Protein AF-A0A5S9MCF5-F1 (afdb_monomer_lite)

Organism: Bacillus safensis (NCBI:txid561879)

Foldseek 3Di:
DDDQEAEEEAVCVPPDPVVSVVVLVVVVVCVVVNRHYHYHHPPVVSVVVND

InterPro domains:
  IPR003959 ATPase, AAA-type, core [PF13304] (3-44)
  IPR027417 P-loop containing nucleoside triphosphate hydrolase [G3DSA:3.40.50.300] (1-51)
  IPR027417 P-loop containing nucleoside triphosphate hydrolase [SSF52540] (2-48)
  IPR050086 Methionine import ATP-binding protein MetN-like [PTHR43166] (1-49)

Secondary structure (DSSP, 8-state):
---SEEEEESTTTTS-HHHHHHHHHHHHHHHHTT-EEEEE-S-HHHHHH--

Sequence (51 aa):
MTPDIMLFDEPTSALDPEMVKEVLEVMKELAQSGMTLVIVTHEMGFAKRSG

Radius of gyration: 11.01 Å; chains: 1; bounding box: 31×22×23 Å

Structure (mmCIF, N/CA/C/O backbone):
data_AF-A0A5S9MCF5-F1
#
_entry.id   AF-A0A5S9MCF5-F1
#
loop_
_atom_site.group_PDB
_atom_site.id
_atom_site.type_symbol
_atom_site.label_atom_id
_atom_site.label_alt_id
_atom_site.label_comp_id
_atom_site.label_asym_id
_atom_site.label_entity_id
_atom_site.label_seq_id
_atom_site.pdbx_PDB_ins_code
_atom_site.Cartn_x
_atom_site.Cartn_y
_atom_site.Cartn_z
_atom_site.occupancy
_atom_site.B_iso_or_equiv
_atom_site.auth_seq_id
_atom_site.auth_comp_id
_atom_site.auth_asym_id
_atom_site.auth_atom_id
_atom_site.pdbx_PDB_model_num
ATOM 1 N N . MET A 1 1 ? -17.296 13.712 1.922 1.00 56.09 1 MET A N 1
ATOM 2 C CA . MET A 1 1 ? -17.482 12.250 1.880 1.00 56.09 1 MET A CA 1
ATOM 3 C C . MET A 1 1 ? -16.104 11.639 1.777 1.00 56.09 1 MET A C 1
ATOM 5 O O . MET A 1 1 ? -15.395 11.962 0.834 1.00 56.09 1 MET A O 1
ATOM 9 N N . THR A 1 2 ? -15.697 10.866 2.774 1.00 70.00 2 THR A N 1
ATOM 10 C CA . THR A 1 2 ? -14.502 10.016 2.717 1.00 70.00 2 THR A CA 1
ATOM 11 C C . THR A 1 2 ? -14.934 8.652 2.180 1.00 70.00 2 THR A C 1
ATOM 13 O O . THR A 1 2 ? -15.936 8.138 2.674 1.00 70.00 2 THR A O 1
ATOM 16 N N . PRO A 1 3 ? -14.273 8.109 1.146 1.00 82.56 3 PRO A N 1
ATOM 17 C CA . PRO A 1 3 ? -14.638 6.810 0.590 1.00 82.56 3 PRO A CA 1
ATOM 18 C C . PRO A 1 3 ? -14.344 5.690 1.595 1.00 82.56 3 PRO A C 1
ATOM 20 O O . PRO A 1 3 ? -13.378 5.782 2.346 1.00 82.56 3 PRO A O 1
ATOM 23 N N . ASP A 1 4 ? -15.154 4.631 1.583 1.00 83.31 4 ASP A N 1
ATOM 24 C CA . ASP A 1 4 ? -14.946 3.455 2.443 1.00 83.31 4 ASP A CA 1
ATOM 25 C C . ASP A 1 4 ? -13.775 2.576 1.962 1.00 83.31 4 ASP A C 1
ATOM 27 O O . ASP A 1 4 ? -13.174 1.833 2.740 1.00 83.31 4 ASP A O 1
ATOM 31 N N . ILE A 1 5 ? -13.459 2.647 0.661 1.00 89.56 5 ILE A N 1
ATOM 32 C CA . ILE A 1 5 ? -12.420 1.851 0.001 1.00 89.56 5 ILE A CA 1
ATOM 33 C C . ILE A 1 5 ? -11.630 2.734 -0.965 1.00 89.56 5 ILE A C 1
ATOM 35 O O . ILE A 1 5 ? -12.209 3.466 -1.769 1.00 89.56 5 ILE A O 1
ATOM 39 N N . MET A 1 6 ? -10.304 2.607 -0.928 1.00 90.75 6 MET A N 1
ATOM 40 C CA . MET A 1 6 ? -9.382 3.234 -1.873 1.00 90.75 6 MET A CA 1
ATOM 41 C C . MET A 1 6 ? -8.750 2.168 -2.772 1.00 90.75 6 MET A C 1
ATOM 43 O O . MET A 1 6 ? -8.128 1.229 -2.274 1.00 90.75 6 MET A O 1
ATOM 47 N N . LEU A 1 7 ? -8.904 2.316 -4.090 1.00 92.69 7 LEU A N 1
ATOM 48 C CA . LEU A 1 7 ? -8.347 1.400 -5.087 1.00 92.69 7 LEU A CA 1
ATOM 49 C C . LEU A 1 7 ? -7.161 2.059 -5.798 1.00 92.69 7 LEU A C 1
ATOM 51 O O . LEU A 1 7 ? -7.297 3.160 -6.329 1.00 92.69 7 LEU A O 1
ATOM 55 N N . PHE A 1 8 ? -6.019 1.382 -5.822 1.00 92.06 8 PHE A N 1
ATOM 56 C CA . PHE A 1 8 ? -4.805 1.838 -6.491 1.00 92.06 8 PHE A CA 1
ATOM 57 C C . PHE A 1 8 ? -4.387 0.826 -7.551 1.00 92.06 8 PHE A C 1
ATOM 59 O O . PHE A 1 8 ? -4.255 -0.360 -7.246 1.00 92.06 8 PHE A O 1
ATOM 66 N N . ASP A 1 9 ? -4.147 1.302 -8.770 1.00 91.50 9 ASP A N 1
ATOM 67 C CA . ASP A 1 9 ? -3.649 0.484 -9.872 1.00 91.50 9 ASP A CA 1
ATOM 68 C C . ASP A 1 9 ? -2.191 0.847 -10.165 1.00 91.50 9 ASP A C 1
ATOM 70 O O . ASP A 1 9 ? -1.902 1.957 -10.606 1.00 91.50 9 ASP A O 1
ATOM 74 N N . GLU A 1 10 ? -1.274 -0.048 -9.804 1.00 91.69 10 GLU A N 1
ATOM 75 C CA . GLU A 1 10 ? 0.180 0.102 -9.936 1.00 91.69 10 GLU A CA 1
ATOM 76 C C . GLU A 1 10 ? 0.742 1.491 -9.550 1.00 91.69 10 GLU A C 1
ATOM 78 O O . GLU A 1 10 ? 1.457 2.120 -10.340 1.00 91.69 10 GLU A O 1
ATOM 83 N N . PRO A 1 11 ? 0.499 1.976 -8.315 1.00 89.00 11 PRO A N 1
ATOM 84 C CA . PRO A 1 11 ? 0.789 3.360 -7.913 1.00 89.00 11 PRO A CA 1
ATOM 85 C C . PRO A 1 11 ? 2.283 3.727 -7.908 1.00 89.00 11 PRO A C 1
ATOM 87 O O . PRO A 1 11 ? 2.630 4.898 -7.782 1.00 89.00 11 PRO A O 1
ATOM 90 N N . THR A 1 12 ? 3.170 2.739 -8.024 1.00 90.94 12 THR A N 1
ATOM 91 C CA . THR A 1 12 ? 4.628 2.897 -7.946 1.00 90.94 12 THR A CA 1
ATOM 92 C C . THR A 1 12 ? 5.351 2.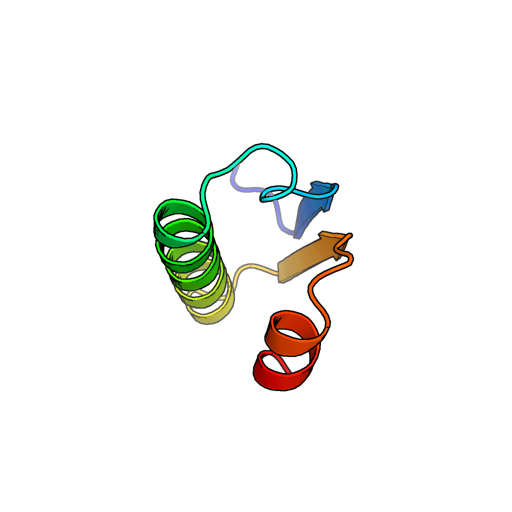606 -9.264 1.00 90.94 12 THR A C 1
ATOM 94 O O . THR A 1 12 ? 6.570 2.728 -9.313 1.00 90.94 12 THR A O 1
ATOM 97 N N . SER A 1 13 ? 4.635 2.228 -10.330 1.00 87.06 13 SER A N 1
ATOM 98 C CA . SER A 1 13 ? 5.215 1.732 -11.596 1.00 87.06 13 SER A CA 1
ATOM 99 C C . SER A 1 13 ? 6.131 2.725 -12.322 1.00 87.06 13 SER A C 1
ATOM 101 O O . SER A 1 13 ? 7.051 2.312 -13.023 1.00 87.06 13 SER A O 1
ATOM 103 N N . ALA A 1 14 ? 5.897 4.028 -12.149 1.00 88.62 14 ALA A N 1
ATOM 104 C CA . ALA A 1 14 ? 6.653 5.101 -12.796 1.00 88.62 14 ALA A CA 1
ATOM 105 C C . ALA A 1 14 ? 7.587 5.860 -11.838 1.00 88.62 14 ALA A C 1
ATOM 107 O O . ALA A 1 14 ? 8.087 6.928 -12.189 1.00 88.62 14 ALA A O 1
ATOM 108 N N . LEU A 1 15 ? 7.778 5.355 -10.617 1.00 88.19 15 LEU A 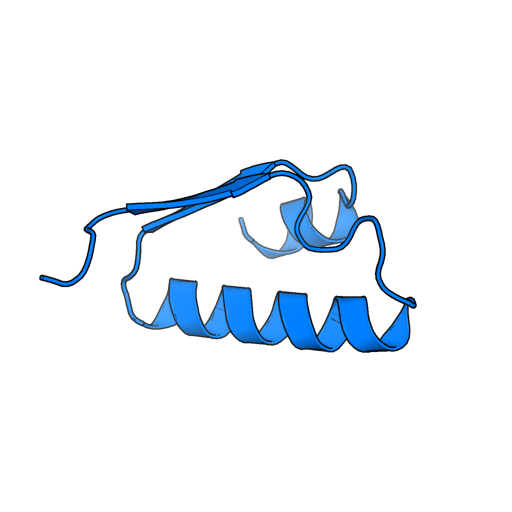N 1
ATOM 109 C CA . LEU A 1 15 ? 8.566 6.029 -9.591 1.00 88.19 15 LEU A CA 1
ATOM 110 C C . LEU A 1 15 ? 9.960 5.425 -9.472 1.00 88.19 15 LEU A C 1
ATOM 112 O O . LEU A 1 15 ? 10.148 4.213 -9.584 1.00 88.19 15 LEU A O 1
ATOM 116 N N . ASP A 1 16 ? 10.929 6.281 -9.160 1.00 91.50 16 ASP A N 1
ATOM 117 C CA . ASP A 1 16 ? 12.265 5.837 -8.793 1.00 91.50 16 ASP A CA 1
ATOM 118 C C . ASP A 1 16 ? 12.228 5.004 -7.497 1.00 91.50 16 ASP A C 1
ATOM 120 O O . ASP A 1 16 ? 11.417 5.288 -6.608 1.00 91.50 16 ASP A O 1
ATOM 124 N N . PRO A 1 17 ? 13.133 4.021 -7.317 1.00 85.94 17 PRO A N 1
ATOM 125 C CA . PRO A 1 17 ? 13.113 3.099 -6.175 1.00 85.94 17 PRO A CA 1
ATOM 126 C C . PRO A 1 17 ? 13.094 3.754 -4.784 1.00 85.94 17 PRO A C 1
ATOM 128 O O . PRO A 1 17 ? 12.626 3.145 -3.820 1.00 85.94 17 PRO A O 1
ATOM 131 N N . GLU A 1 18 ? 13.621 4.973 -4.654 1.00 90.00 18 GLU A N 1
ATOM 132 C CA . GLU A 1 18 ? 13.560 5.750 -3.412 1.00 90.00 18 GLU A CA 1
ATOM 133 C C . GLU A 1 18 ? 12.135 6.236 -3.127 1.00 90.00 18 GLU A C 1
ATOM 135 O O . GLU A 1 18 ? 11.600 5.957 -2.054 1.00 90.00 18 GLU A O 1
ATOM 140 N N . MET A 1 19 ? 11.481 6.848 -4.118 1.00 89.38 19 MET A N 1
ATOM 141 C CA . MET A 1 19 ? 10.100 7.326 -4.002 1.00 89.38 19 MET A CA 1
ATOM 142 C C . MET A 1 19 ? 9.097 6.182 -3.843 1.00 89.38 19 MET A C 1
ATOM 144 O O . MET A 1 19 ? 8.095 6.337 -3.146 1.00 89.38 19 MET A O 1
ATOM 148 N N . VAL A 1 20 ? 9.380 5.004 -4.415 1.00 89.31 20 VAL A N 1
ATOM 149 C CA . VAL A 1 20 ? 8.581 3.790 -4.175 1.00 89.31 20 VAL A CA 1
ATOM 150 C C . VAL A 1 20 ? 8.449 3.534 -2.673 1.00 89.31 20 VAL A C 1
ATOM 152 O O . VAL A 1 20 ? 7.347 3.303 -2.189 1.00 89.31 20 VAL A O 1
ATOM 155 N N . LYS A 1 21 ? 9.545 3.610 -1.906 1.00 86.69 21 LYS A N 1
ATOM 156 C CA . LYS A 1 21 ? 9.497 3.360 -0.457 1.00 86.69 21 LYS A CA 1
ATOM 157 C C . LYS A 1 21 ? 8.607 4.367 0.261 1.00 86.69 21 LYS A C 1
ATOM 159 O O . LYS A 1 21 ? 7.809 3.952 1.094 1.00 86.69 21 LYS A O 1
ATOM 164 N N . GLU A 1 22 ? 8.719 5.647 -0.080 1.00 90.94 22 GLU A N 1
ATOM 165 C CA . GLU A 1 22 ? 7.913 6.709 0.531 1.00 90.94 22 GLU A CA 1
ATOM 166 C C . GLU A 1 22 ? 6.418 6.490 0.287 1.00 90.94 22 GLU A C 1
ATOM 168 O O . GLU A 1 22 ? 5.627 6.515 1.229 1.00 90.94 22 GLU A O 1
ATOM 173 N N . VAL A 1 23 ? 6.030 6.175 -0.953 1.00 90.88 23 VAL A N 1
ATOM 174 C CA . VAL A 1 23 ? 4.629 5.881 -1.290 1.00 90.88 23 VAL A CA 1
ATOM 175 C C . VAL A 1 23 ? 4.123 4.661 -0.526 1.00 90.88 23 VAL A C 1
ATOM 177 O O . VAL A 1 23 ? 3.029 4.697 0.035 1.00 90.88 23 VAL A O 1
ATOM 180 N N . LEU A 1 24 ? 4.917 3.591 -0.450 1.00 87.50 24 LEU A N 1
ATOM 181 C CA . LEU A 1 24 ? 4.519 2.387 0.277 1.00 87.50 24 LEU A CA 1
ATOM 182 C C . LEU A 1 24 ? 4.361 2.632 1.786 1.00 87.50 24 LEU A C 1
ATOM 184 O O . LEU A 1 24 ? 3.490 2.012 2.395 1.00 87.50 24 LEU A O 1
ATOM 188 N N . GLU A 1 25 ? 5.164 3.508 2.39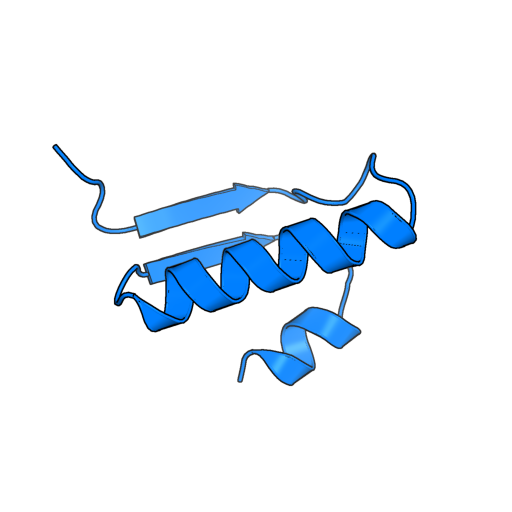4 1.00 90.12 25 GLU A N 1
ATOM 189 C CA . GLU A 1 25 ? 4.981 3.891 3.801 1.00 90.12 25 GLU A CA 1
ATOM 190 C C . GLU A 1 25 ? 3.685 4.685 4.006 1.00 90.12 25 GLU A C 1
ATOM 192 O O . GLU A 1 25 ? 2.888 4.322 4.870 1.00 90.12 25 GLU A O 1
ATOM 197 N N . VAL A 1 26 ? 3.383 5.660 3.143 1.00 91.00 26 VAL A N 1
ATOM 198 C CA . VAL A 1 26 ? 2.107 6.401 3.203 1.00 91.00 26 VAL A CA 1
ATOM 199 C C . VAL A 1 26 ? 0.907 5.458 3.061 1.00 91.00 26 VAL A C 1
ATOM 201 O O . VAL A 1 26 ? -0.080 5.575 3.787 1.00 91.00 26 VAL A O 1
ATOM 204 N N . MET A 1 27 ? 0.978 4.472 2.162 1.00 89.69 27 MET A N 1
ATOM 205 C CA . MET A 1 27 ? -0.095 3.484 1.998 1.00 89.69 27 MET A CA 1
ATOM 206 C C . MET A 1 27 ? -0.311 2.630 3.254 1.00 89.69 27 MET A C 1
ATOM 208 O O . MET A 1 27 ? -1.454 2.302 3.579 1.00 89.69 27 MET A O 1
ATOM 212 N N . LYS A 1 28 ? 0.759 2.284 3.983 1.00 87.94 28 LYS A N 1
ATOM 213 C CA . LYS A 1 28 ? 0.648 1.569 5.264 1.00 87.94 28 LYS A CA 1
ATOM 214 C C . LYS A 1 28 ? 0.015 2.435 6.342 1.00 87.94 28 LYS A C 1
ATOM 216 O O . LYS A 1 28 ? -0.831 1.936 7.077 1.00 87.94 28 LYS A O 1
ATOM 221 N N . GLU A 1 29 ? 0.392 3.707 6.434 1.00 91.25 29 GLU A N 1
ATOM 222 C CA . GLU A 1 29 ? -0.214 4.646 7.384 1.00 91.25 29 GLU A CA 1
ATOM 223 C C . GLU A 1 29 ? -1.718 4.796 7.124 1.00 91.25 29 GLU A C 1
ATOM 225 O O . GLU A 1 29 ? -2.528 4.733 8.051 1.00 91.25 29 GLU A O 1
ATOM 230 N N . LEU A 1 30 ? -2.114 4.892 5.850 1.00 89.12 30 LEU A N 1
ATOM 231 C CA . LEU A 1 30 ? -3.522 4.911 5.454 1.00 89.12 30 LEU A CA 1
ATOM 232 C C . LEU A 1 30 ? -4.246 3.621 5.862 1.00 89.12 30 LEU A C 1
ATOM 234 O O . LEU A 1 30 ? -5.335 3.701 6.430 1.00 89.12 30 LEU A O 1
ATOM 238 N N . ALA A 1 31 ? -3.641 2.449 5.653 1.00 86.88 31 ALA A N 1
ATOM 239 C CA . ALA A 1 31 ? -4.220 1.178 6.098 1.00 86.88 31 ALA A CA 1
ATOM 240 C C . ALA A 1 31 ? -4.394 1.131 7.627 1.00 86.88 31 ALA A C 1
ATOM 242 O O . ALA A 1 31 ? -5.440 0.727 8.131 1.00 86.88 31 ALA A O 1
ATOM 243 N N . GLN A 1 32 ? -3.390 1.597 8.375 1.00 88.06 32 GLN A N 1
ATOM 244 C CA . GLN A 1 32 ? -3.420 1.646 9.840 1.00 88.06 32 GLN A CA 1
ATOM 245 C C . GLN A 1 32 ? -4.450 2.643 10.382 1.00 88.06 32 GLN A C 1
ATOM 247 O O . GLN A 1 32 ? -4.979 2.440 11.472 1.00 88.06 32 GLN A O 1
ATOM 252 N N . SER A 1 33 ? -4.785 3.686 9.618 1.00 89.19 33 SER A N 1
ATOM 253 C CA . SER A 1 33 ? -5.828 4.653 9.983 1.00 89.19 33 SER A CA 1
ATOM 254 C C . SER A 1 33 ? -7.263 4.095 9.922 1.00 89.19 33 SER A C 1
ATOM 256 O O . SER A 1 33 ? -8.206 4.802 10.273 1.00 89.19 33 SER A O 1
ATOM 258 N N . GLY A 1 34 ? -7.442 2.833 9.510 1.00 85.88 34 GLY A N 1
ATOM 259 C CA . GLY A 1 34 ? -8.749 2.178 9.383 1.00 85.88 34 GLY A CA 1
ATOM 260 C C . GLY A 1 34 ? -9.376 2.292 7.992 1.00 85.88 34 GLY A C 1
ATOM 261 O O . GLY A 1 34 ? -10.529 1.905 7.810 1.00 85.88 34 GLY A O 1
ATOM 262 N N . MET A 1 35 ? -8.632 2.804 7.007 1.00 88.12 35 MET A N 1
ATOM 263 C CA . MET A 1 35 ? -9.051 2.825 5.606 1.00 88.12 35 MET A CA 1
ATOM 264 C C . MET A 1 35 ? -8.866 1.437 4.984 1.00 88.12 35 MET A C 1
ATOM 266 O O . MET A 1 35 ? -7.820 0.812 5.155 1.00 88.12 35 MET A O 1
ATOM 270 N N . THR A 1 36 ? -9.837 0.967 4.201 1.00 90.62 36 THR A N 1
ATOM 271 C CA . THR A 1 36 ? -9.646 -0.249 3.397 1.00 90.62 36 THR A CA 1
ATOM 272 C C . THR A 1 36 ? -8.933 0.114 2.095 1.00 90.62 36 THR A C 1
ATOM 274 O O . THR A 1 36 ? -9.445 0.910 1.306 1.00 90.62 36 THR A O 1
ATOM 277 N N . LEU A 1 37 ? -7.755 -0.467 1.852 1.00 91.62 37 LEU A N 1
ATOM 278 C CA . LEU A 1 37 ? -6.998 -0.279 0.611 1.00 91.62 37 LEU A CA 1
ATOM 279 C C . LEU A 1 37 ? -6.995 -1.555 -0.234 1.00 91.62 37 LEU A C 1
ATOM 281 O O . LEU A 1 37 ? -6.732 -2.645 0.268 1.00 91.62 37 LEU A O 1
ATOM 285 N N . VAL A 1 38 ? -7.220 -1.396 -1.536 1.00 92.19 38 VAL A N 1
ATOM 286 C CA . VAL A 1 38 ? -7.047 -2.437 -2.555 1.00 92.19 38 VAL A CA 1
ATOM 287 C C . VAL A 1 38 ? -5.982 -1.956 -3.530 1.00 92.19 38 VAL A C 1
ATOM 289 O O . VAL A 1 38 ? -6.106 -0.874 -4.097 1.00 92.19 38 VAL A O 1
ATOM 292 N N . ILE A 1 39 ? -4.915 -2.732 -3.704 1.00 91.44 39 ILE A N 1
ATOM 293 C CA . ILE A 1 39 ? -3.733 -2.309 -4.462 1.00 91.44 39 ILE A CA 1
ATOM 294 C C . ILE A 1 39 ? -3.390 -3.384 -5.491 1.00 91.44 39 ILE A C 1
ATOM 296 O O . ILE A 1 39 ? -3.172 -4.540 -5.130 1.00 91.44 39 ILE A O 1
ATOM 300 N N . VAL A 1 40 ? -3.301 -2.993 -6.759 1.00 92.81 40 VAL A N 1
ATOM 301 C CA . VAL A 1 40 ? -2.715 -3.800 -7.833 1.00 92.81 40 VAL A CA 1
ATOM 302 C C . VAL A 1 40 ? -1.235 -3.446 -7.923 1.00 92.81 40 VAL A C 1
ATOM 304 O O . VAL A 1 40 ? -0.871 -2.274 -7.988 1.00 92.81 40 VAL A O 1
ATOM 307 N N . THR A 1 41 ? -0.356 -4.442 -7.854 1.00 89.25 41 THR A N 1
ATOM 308 C CA . THR A 1 41 ? 1.091 -4.220 -7.924 1.00 89.25 41 THR A CA 1
ATOM 309 C C . THR A 1 41 ? 1.830 -5.479 -8.368 1.00 89.25 41 THR A C 1
ATOM 311 O O . THR A 1 41 ? 1.399 -6.598 -8.084 1.00 89.25 41 THR A O 1
ATOM 314 N N . HIS A 1 42 ? 2.978 -5.295 -9.016 1.00 88.56 42 HIS A N 1
ATOM 315 C CA . HIS A 1 42 ? 3.963 -6.348 -9.263 1.00 88.56 42 HIS A CA 1
ATOM 316 C C . HIS A 1 42 ? 5.026 -6.446 -8.145 1.00 88.56 42 HIS A C 1
ATOM 318 O O . HIS A 1 42 ? 5.817 -7.389 -8.118 1.00 88.56 42 HIS A O 1
ATOM 324 N N . GLU A 1 43 ? 5.018 -5.529 -7.171 1.00 83.06 43 GLU A N 1
ATOM 325 C CA . GLU A 1 43 ? 5.962 -5.481 -6.048 1.00 83.06 43 GLU A CA 1
ATOM 326 C C . GLU A 1 43 ? 5.597 -6.495 -4.948 1.00 83.06 43 GLU A C 1
ATOM 328 O O . GLU A 1 43 ? 5.071 -6.173 -3.880 1.00 83.06 43 GLU A O 1
ATOM 333 N N . MET A 1 44 ? 5.913 -7.770 -5.181 1.00 83.06 44 MET A N 1
ATOM 334 C CA . MET A 1 44 ? 5.577 -8.873 -4.263 1.00 83.06 44 MET A CA 1
ATOM 335 C C . MET A 1 44 ? 6.213 -8.735 -2.871 1.00 83.06 44 MET A C 1
ATOM 337 O O . MET A 1 44 ? 5.688 -9.254 -1.883 1.00 83.06 44 MET A O 1
ATOM 341 N N . GLY A 1 45 ? 7.346 -8.031 -2.770 1.00 82.25 45 GLY A N 1
ATOM 342 C CA . GLY A 1 45 ? 7.974 -7.713 -1.489 1.00 82.25 45 GLY A CA 1
ATOM 343 C C . GLY A 1 45 ? 7.087 -6.833 -0.608 1.00 82.25 45 GLY A C 1
ATOM 344 O O . GLY A 1 45 ? 7.076 -7.010 0.608 1.00 82.25 45 GLY A O 1
ATOM 345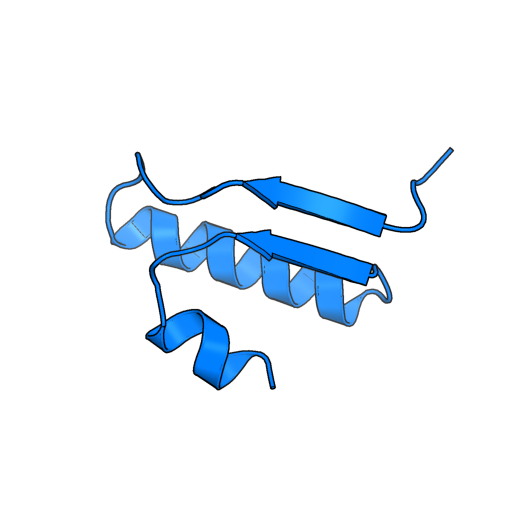 N N . PHE A 1 46 ? 6.322 -5.917 -1.207 1.00 79.50 46 PHE A N 1
ATOM 346 C CA . PHE A 1 46 ? 5.308 -5.142 -0.502 1.00 79.50 46 PHE A CA 1
ATOM 347 C C . PHE A 1 46 ? 4.113 -6.016 -0.122 1.00 79.50 46 PHE A C 1
ATOM 349 O O . PHE A 1 46 ? 3.765 -6.054 1.053 1.00 79.50 46 PHE A O 1
ATOM 356 N N . ALA A 1 47 ? 3.570 -6.795 -1.063 1.00 83.44 47 ALA A N 1
ATOM 357 C CA . ALA A 1 47 ? 2.420 -7.667 -0.805 1.00 83.44 47 ALA A CA 1
ATOM 358 C C . ALA A 1 47 ? 2.647 -8.626 0.381 1.00 83.44 47 ALA A C 1
ATOM 360 O O . ALA A 1 47 ? 1.754 -8.827 1.197 1.00 83.44 47 ALA A O 1
ATOM 361 N N . LYS A 1 48 ? 3.866 -9.164 0.531 1.00 81.31 48 LYS A N 1
ATOM 362 C CA . LYS A 1 48 ? 4.234 -10.032 1.663 1.00 81.31 48 LYS A CA 1
ATOM 363 C C . LYS A 1 48 ? 4.315 -9.324 3.018 1.00 81.31 48 LYS A C 1
ATOM 365 O O . LYS A 1 48 ? 4.204 -9.996 4.033 1.00 81.31 48 LYS A O 1
ATOM 370 N N . ARG A 1 49 ? 4.581 -8.013 3.053 1.00 69.75 49 ARG A N 1
ATOM 371 C CA . ARG A 1 49 ? 4.699 -7.232 4.301 1.00 69.75 49 ARG A CA 1
ATOM 372 C C . ARG A 1 49 ? 3.353 -6.717 4.815 1.00 69.75 49 ARG A C 1
ATOM 374 O O . ARG A 1 49 ? 3.302 -6.238 5.941 1.00 69.75 49 ARG A O 1
ATOM 381 N N . SER A 1 50 ? 2.320 -6.769 3.978 1.00 61.22 50 SER A N 1
ATOM 382 C CA . SER A 1 50 ? 0.992 -6.202 4.241 1.00 61.22 50 SER A CA 1
ATOM 383 C C . SER A 1 50 ? -0.038 -7.245 4.698 1.00 61.22 50 SER A C 1
ATOM 385 O O . SER A 1 50 ? -1.209 -6.900 4.840 1.00 61.22 50 SER A O 1
ATOM 387 N N . GLY A 1 51 ? 0.382 -8.503 4.880 1.00 53.41 51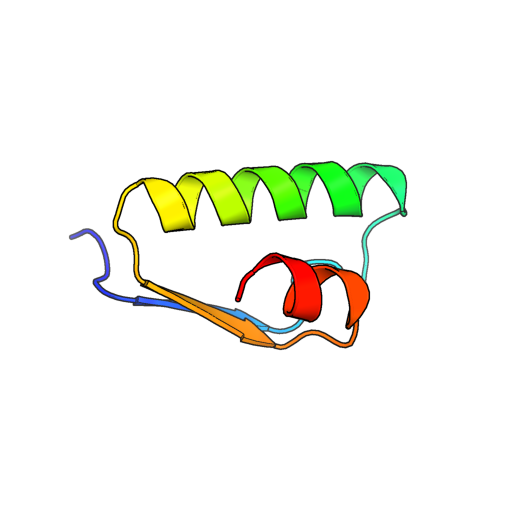 GLY A N 1
ATOM 388 C CA . GLY A 1 51 ? -0.422 -9.593 5.442 1.00 53.41 51 GLY A CA 1
ATOM 389 C C . GLY A 1 51 ? -0.081 -9.877 6.895 1.00 53.41 51 GLY A C 1
AT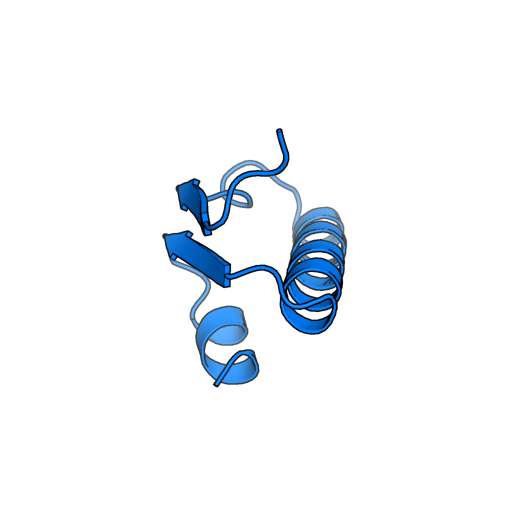OM 390 O O . GLY A 1 51 ? 1.087 -9.637 7.278 1.00 53.41 51 GLY A O 1
#

pLDDT: mean 85.82, std 8.7, range [53.41, 92.81]